Protein AF-A0A849CGN6-F1 (afdb_monomer)

Secondary structure (DSSP, 8-state):
-------EEEEE--TT---HHHHHHHHHHHHHHTT---S-EEEEES--HHHHHHS-HHHHHHHHHHHHHTTTT-

Mean predicted aligned error: 7.23 Å

Foldseek 3Di:
DPPPAAADEDEDECVVVDDPVVVVVVVQVVCVVVVHHHPHYDYDYNQDPVNVVVDDPVVVVVVRVVRVCVPVPD

pLDDT: mean 77.14, std 11.37, range [40.12, 90.56]

Sequence (74 aa):
MKDNHRPLVVFVDTTGGEDPSRIARRLTDALARSGVRPDRIALWQRVDSSHLRATPPEEFRAELERLLNRGDQQ

Solvent-accessible surface area (backbone atoms only — not comparable to full-atom values): 4665 Å² total; per-residue (Å²): 128,83,80,80,77,45,77,41,82,44,80,39,68,36,81,87,69,61,59,66,68,61,51,53,50,55,49,51,58,52,34,47,76,72,73,43,69,62,87,39,77,49,78,44,69,68,43,46,77,68,50,61,74,66,53,57,72,64,59,59,46,50,53,52,49,52,62,61,58,69,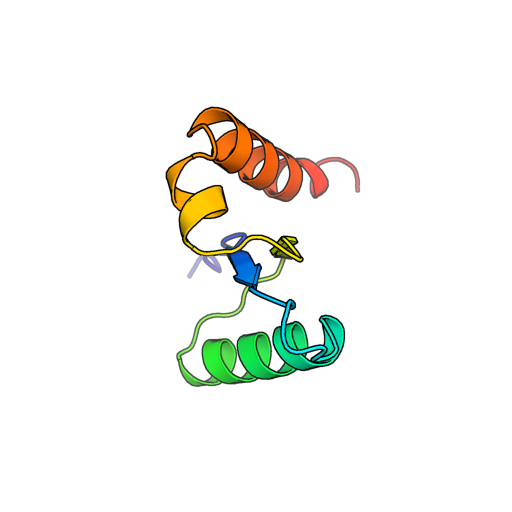63,81,80,120

Organism: NCBI:txid53432

Radius of gyration: 13.63 Å; Cα contacts (8 Å, |Δi|>4): 66; chains: 1; bounding box: 32×24×39 Å

Structure (mmCIF, N/CA/C/O backbone):
data_AF-A0A849CGN6-F1
#
_entry.id   AF-A0A849CGN6-F1
#
loop_
_atom_site.group_PDB
_atom_site.id
_atom_site.type_symbol
_atom_site.label_atom_id
_atom_site.label_alt_id
_atom_site.label_comp_id
_atom_site.label_asym_id
_atom_site.label_entity_id
_atom_site.label_seq_id
_atom_site.pdbx_PDB_ins_code
_atom_site.Cartn_x
_atom_site.Cartn_y
_atom_site.Cartn_z
_atom_site.occupancy
_atom_site.B_iso_or_equiv
_atom_site.auth_seq_id
_atom_site.auth_comp_id
_atom_site.auth_asym_id
_atom_site.auth_atom_id
_atom_site.pdbx_PDB_model_num
ATOM 1 N N . MET A 1 1 ? -12.591 -3.274 23.949 1.00 40.12 1 MET A N 1
ATOM 2 C CA . MET A 1 1 ? -11.663 -3.831 22.941 1.00 40.12 1 MET A CA 1
ATOM 3 C C . MET A 1 1 ? -10.666 -2.740 22.620 1.00 40.12 1 MET A C 1
ATOM 5 O O . MET A 1 1 ? -11.114 -1.639 22.346 1.00 40.12 1 MET A O 1
ATOM 9 N N . LYS A 1 2 ? -9.355 -2.981 22.743 1.00 45.75 2 LYS A N 1
ATOM 10 C CA . LYS A 1 2 ? -8.376 -2.016 22.228 1.00 45.75 2 LYS A CA 1
ATOM 11 C C . LYS A 1 2 ? -8.572 -1.976 20.715 1.00 45.75 2 LYS A C 1
ATOM 13 O O . LYS A 1 2 ? -8.477 -3.034 20.093 1.00 45.75 2 LYS A O 1
ATOM 18 N N . ASP A 1 3 ? -8.914 -0.818 20.160 1.00 53.16 3 ASP A N 1
ATOM 19 C CA . ASP A 1 3 ? -8.849 -0.613 18.718 1.00 53.16 3 ASP A CA 1
ATOM 20 C C . ASP A 1 3 ? -7.436 -0.995 18.278 1.00 53.16 3 ASP A C 1
ATOM 22 O O . ASP A 1 3 ? -6.443 -0.395 18.697 1.00 53.16 3 ASP A O 1
ATOM 26 N N . ASN A 1 4 ? -7.338 -2.088 17.523 1.00 55.44 4 ASN A N 1
ATOM 27 C CA . ASN A 1 4 ? -6.084 -2.582 16.973 1.00 55.44 4 ASN A CA 1
ATOM 28 C C . ASN A 1 4 ? -5.740 -1.695 15.769 1.00 55.44 4 ASN A C 1
ATOM 30 O O . ASN A 1 4 ? -5.812 -2.129 14.621 1.00 55.44 4 ASN A O 1
ATOM 34 N N . HIS A 1 5 ? -5.407 -0.439 16.054 1.00 65.12 5 HIS A N 1
ATOM 35 C CA . HIS A 1 5 ? -4.886 0.529 15.103 1.00 65.12 5 HIS A CA 1
ATOM 36 C C . HIS A 1 5 ? -3.583 -0.028 14.523 1.00 65.12 5 HIS A C 1
ATOM 38 O O . HIS A 1 5 ? -2.562 -0.119 15.209 1.00 65.12 5 HIS A O 1
ATOM 44 N N . ARG A 1 6 ? -3.638 -0.500 13.274 1.00 70.31 6 ARG A N 1
ATOM 45 C CA . ARG A 1 6 ? -2.493 -1.098 12.580 1.00 70.31 6 ARG A CA 1
ATOM 46 C C . ARG A 1 6 ? -2.144 -0.235 11.372 1.00 70.31 6 ARG A C 1
ATOM 48 O O . ARG A 1 6 ? -3.011 -0.044 10.517 1.00 70.31 6 ARG A O 1
ATOM 55 N N . PRO A 1 7 ? -0.903 0.274 11.269 1.00 75.50 7 PRO A N 1
ATOM 56 C CA . PRO A 1 7 ? -0.465 0.918 10.041 1.00 75.50 7 PRO A CA 1
ATOM 57 C C . PRO A 1 7 ? -0.470 -0.103 8.905 1.00 75.50 7 PRO A C 1
ATOM 59 O O . PRO A 1 7 ? -0.126 -1.272 9.096 1.00 75.50 7 PRO A O 1
ATOM 62 N N . LEU A 1 8 ? -0.851 0.355 7.718 1.00 79.50 8 LEU A N 1
ATOM 63 C CA . LEU A 1 8 ? -0.877 -0.453 6.513 1.00 79.50 8 LEU A CA 1
ATOM 64 C C . LEU A 1 8 ? 0.010 0.196 5.450 1.00 79.50 8 LEU A C 1
ATOM 66 O O . LEU A 1 8 ? -0.192 1.349 5.073 1.00 79.50 8 LEU A O 1
ATOM 70 N N . VAL A 1 9 ? 0.985 -0.552 4.943 1.00 79.38 9 VAL A N 1
ATOM 71 C CA . VAL A 1 9 ? 1.789 -0.145 3.784 1.00 79.38 9 VAL A CA 1
ATOM 72 C C . VAL A 1 9 ? 1.227 -0.853 2.561 1.00 79.38 9 VAL A C 1
ATOM 74 O O . VAL A 1 9 ? 1.075 -2.076 2.580 1.00 79.38 9 VAL A O 1
ATOM 77 N N . VAL A 1 10 ? 0.897 -0.097 1.513 1.00 78.06 10 VAL A N 1
ATOM 78 C CA . VAL A 1 10 ? 0.384 -0.652 0.257 1.00 78.06 10 VAL A CA 1
ATOM 79 C C . VAL A 1 10 ? 1.283 -0.250 -0.899 1.00 78.06 10 VAL A C 1
ATOM 81 O O . VAL A 1 10 ? 1.562 0.927 -1.132 1.00 78.06 10 VAL A O 1
ATOM 84 N N . PHE A 1 11 ? 1.702 -1.258 -1.654 1.00 76.69 11 PHE A N 1
ATOM 85 C CA . PHE A 1 11 ? 2.468 -1.088 -2.878 1.00 76.69 11 PHE A CA 1
ATOM 86 C C . PHE A 1 11 ? 1.509 -1.004 -4.049 1.00 76.69 11 PHE A C 1
ATOM 88 O O . PHE A 1 11 ? 0.627 -1.852 -4.199 1.00 76.69 11 PHE A O 1
ATOM 95 N N . VAL A 1 12 ? 1.670 0.036 -4.860 1.00 74.94 12 VAL A N 1
ATOM 96 C CA . VAL A 1 12 ? 0.800 0.282 -5.998 1.00 74.94 12 VAL A CA 1
ATOM 97 C C . VAL A 1 12 ? 1.659 0.451 -7.235 1.00 74.94 12 VAL A C 1
ATOM 99 O O . VAL A 1 12 ?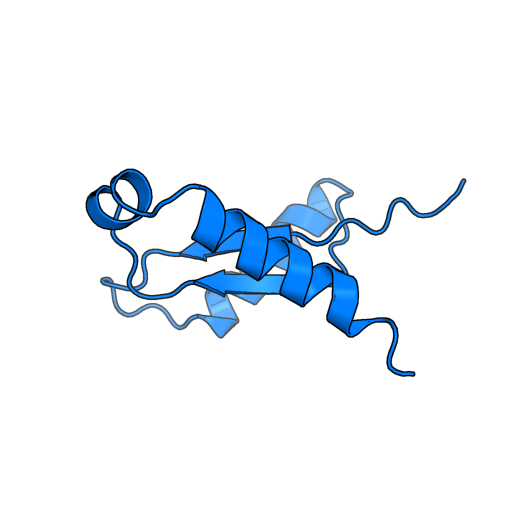 2.427 1.406 -7.366 1.00 74.94 12 VAL A O 1
ATOM 102 N N . ASP A 1 13 ? 1.470 -0.461 -8.178 1.00 74.75 13 ASP A N 1
ATOM 103 C CA . ASP A 1 13 ? 1.949 -0.250 -9.530 1.00 74.75 13 ASP A CA 1
ATOM 104 C C . ASP A 1 13 ? 1.081 0.828 -10.199 1.00 74.75 13 ASP A C 1
ATOM 106 O O . ASP A 1 13 ? -0.092 0.618 -10.509 1.00 74.75 13 ASP A O 1
ATOM 110 N N . THR A 1 14 ? 1.655 2.017 -10.370 1.00 72.81 14 THR A N 1
ATOM 111 C CA . THR A 1 14 ? 1.009 3.167 -11.017 1.00 72.81 14 THR A CA 1
ATOM 112 C C . THR A 1 14 ? 1.464 3.358 -12.463 1.00 72.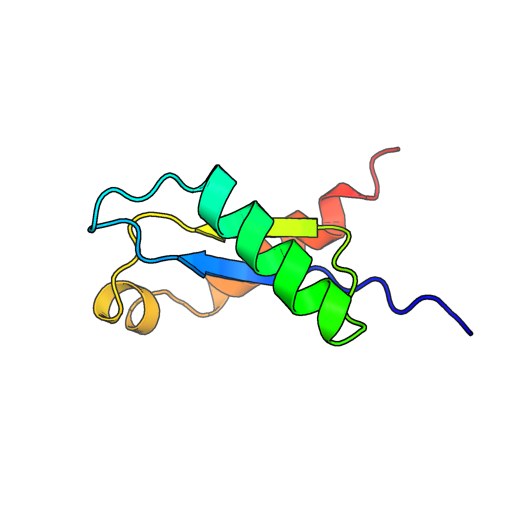81 14 THR A C 1
ATOM 114 O O . THR A 1 14 ? 1.154 4.384 -13.069 1.00 72.81 14 THR A O 1
ATOM 117 N N . THR A 1 15 ? 2.188 2.394 -13.050 1.00 73.31 15 THR A N 1
ATOM 118 C CA . THR A 1 15 ? 2.683 2.483 -14.437 1.00 73.31 15 THR A CA 1
ATOM 119 C C . THR A 1 15 ? 1.559 2.651 -15.464 1.00 73.31 15 THR A C 1
ATOM 121 O O . THR A 1 15 ? 1.773 3.276 -16.499 1.00 73.31 15 THR A O 1
ATOM 124 N N . GLY A 1 16 ? 0.340 2.198 -15.148 1.00 72.44 16 GLY A N 1
ATOM 125 C CA . GLY A 1 16 ? -0.866 2.404 -15.960 1.00 72.44 16 GLY A CA 1
ATOM 126 C C . GLY A 1 16 ? -1.474 3.816 -15.917 1.00 72.44 16 GLY A C 1
ATOM 127 O O . GLY A 1 16 ? -2.477 4.054 -16.584 1.00 72.44 16 GLY A O 1
ATOM 128 N N . GLY A 1 17 ? -0.907 4.750 -15.144 1.00 74.50 17 GLY A N 1
ATOM 129 C CA . GLY A 1 17 ? -1.343 6.152 -15.103 1.00 74.50 17 GLY A CA 1
ATOM 130 C C . GLY A 1 17 ? -2.573 6.442 -14.233 1.00 74.50 17 GLY A C 1
ATOM 131 O O . GLY A 1 17 ? -3.121 7.541 -14.309 1.00 74.50 17 GLY A O 1
ATOM 132 N N . GLU A 1 18 ? -3.029 5.494 -13.408 1.00 79.75 18 GLU A N 1
ATOM 133 C CA . GLU A 1 18 ? -4.115 5.753 -12.453 1.00 79.75 18 GLU A CA 1
ATOM 134 C C . GLU A 1 18 ? -3.633 6.658 -11.303 1.00 79.75 18 GLU A C 1
ATOM 136 O O . GLU A 1 18 ? -2.524 6.510 -10.785 1.00 79.75 18 GLU A O 1
ATOM 141 N N . ASP A 1 19 ? -4.489 7.607 -10.905 1.00 83.44 19 ASP A N 1
ATOM 142 C CA . ASP A 1 19 ? -4.205 8.550 -9.825 1.00 83.44 19 ASP A CA 1
ATOM 143 C C . ASP A 1 19 ? -4.032 7.821 -8.472 1.00 83.44 19 ASP A C 1
ATOM 145 O O . ASP A 1 19 ? -4.961 7.144 -8.010 1.00 83.44 19 ASP A O 1
ATOM 149 N N . PRO A 1 20 ? -2.889 7.993 -7.784 1.00 78.69 20 PRO A N 1
ATOM 150 C CA . PRO A 1 20 ? -2.612 7.332 -6.511 1.00 78.69 20 PRO A CA 1
ATOM 151 C C . PRO A 1 20 ? -3.650 7.629 -5.420 1.00 78.69 20 PRO A C 1
ATOM 153 O O . PRO A 1 20 ? -3.979 6.748 -4.625 1.00 78.69 20 PRO A O 1
ATOM 156 N N . SER A 1 21 ? -4.213 8.840 -5.385 1.00 82.19 21 SER A N 1
ATOM 157 C CA . SER A 1 21 ? -5.208 9.233 -4.375 1.00 82.19 21 SER A CA 1
ATOM 158 C C . SER A 1 21 ? -6.521 8.478 -4.569 1.00 82.19 21 SER A C 1
ATOM 160 O O . SER A 1 21 ? -7.151 8.039 -3.602 1.00 82.19 21 SER A O 1
ATOM 162 N N . ARG A 1 22 ? -6.922 8.268 -5.827 1.00 86.12 22 ARG A N 1
ATOM 163 C CA . ARG A 1 22 ? -8.080 7.439 -6.177 1.00 86.12 22 ARG A CA 1
ATOM 164 C C . ARG A 1 22 ? -7.875 5.984 -5.759 1.00 86.12 22 ARG A C 1
ATOM 166 O O . ARG A 1 22 ? -8.813 5.373 -5.242 1.00 86.12 22 ARG A O 1
ATOM 173 N N . ILE A 1 23 ? -6.666 5.453 -5.933 1.00 83.62 23 ILE A N 1
ATOM 174 C CA . ILE A 1 23 ? -6.316 4.089 -5.515 1.00 83.62 23 ILE A CA 1
ATOM 175 C C . ILE A 1 23 ? -6.369 3.966 -3.990 1.00 83.62 23 ILE A C 1
ATOM 177 O O . ILE A 1 23 ? -7.054 3.074 -3.488 1.00 83.62 23 ILE A O 1
ATOM 181 N N . ALA A 1 24 ? -5.744 4.893 -3.252 1.00 82.56 24 ALA A N 1
ATOM 182 C CA . ALA A 1 24 ? -5.834 4.932 -1.789 1.00 82.56 24 ALA A CA 1
ATOM 183 C C . ALA A 1 24 ? -7.286 4.957 -1.313 1.00 82.56 24 ALA A C 1
ATOM 185 O O . ALA A 1 24 ? -7.657 4.172 -0.447 1.00 82.56 24 ALA A O 1
ATOM 186 N N . ARG A 1 25 ? -8.132 5.807 -1.904 1.00 86.25 25 ARG A N 1
ATOM 187 C CA . ARG A 1 25 ? -9.543 5.901 -1.513 1.00 86.25 25 ARG A CA 1
ATOM 188 C C . ARG A 1 25 ? -10.293 4.588 -1.733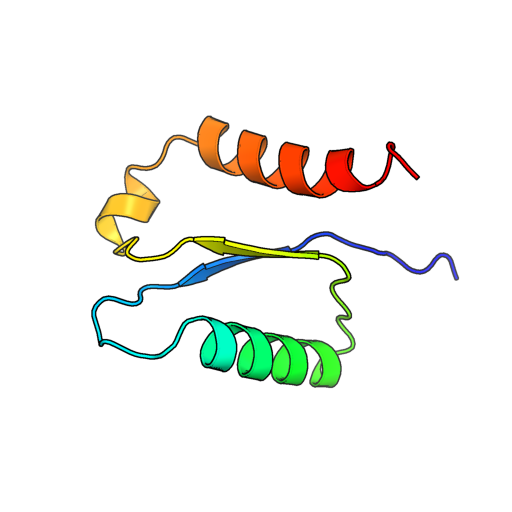 1.00 86.25 25 ARG A C 1
ATOM 190 O O . ARG A 1 25 ? -10.943 4.100 -0.815 1.00 86.25 25 ARG A O 1
ATOM 197 N N . ARG A 1 26 ? -10.165 3.985 -2.921 1.00 87.56 26 ARG A N 1
ATOM 198 C CA . ARG A 1 26 ? -10.803 2.693 -3.238 1.00 87.56 26 ARG A CA 1
ATOM 199 C C . ARG A 1 26 ? -10.334 1.584 -2.298 1.00 87.56 26 ARG A C 1
ATOM 201 O O . ARG A 1 26 ? -11.139 0.737 -1.910 1.00 87.56 26 ARG A O 1
ATOM 208 N N . LEU A 1 27 ? -9.051 1.592 -1.941 1.00 85.31 27 LEU A N 1
ATOM 209 C CA . LEU A 1 27 ? -8.467 0.647 -1.000 1.00 85.31 27 LEU A CA 1
ATOM 21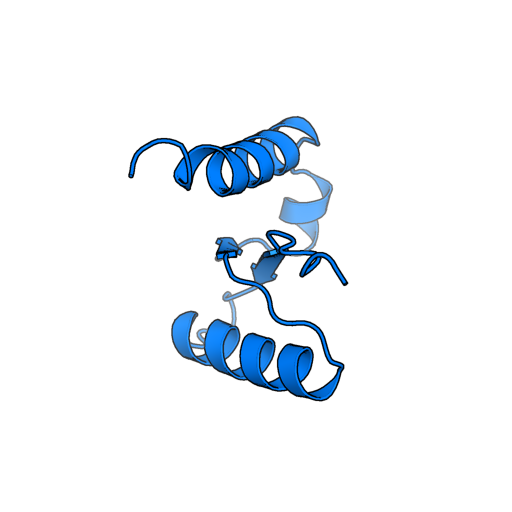0 C C . LEU A 1 27 ? -9.036 0.847 0.411 1.00 85.31 27 LEU A C 1
ATOM 212 O O . LEU A 1 27 ? -9.502 -0.119 1.008 1.00 85.31 27 LEU A O 1
ATOM 216 N N . THR A 1 28 ? -9.067 2.079 0.921 1.00 84.25 28 THR A N 1
ATOM 217 C CA . THR A 1 28 ? -9.665 2.399 2.226 1.00 84.25 28 THR A CA 1
ATOM 218 C C . THR A 1 28 ? -11.125 1.960 2.289 1.00 84.25 28 THR A C 1
ATOM 220 O O . THR A 1 28 ? -11.525 1.305 3.249 1.00 84.25 28 THR A O 1
ATOM 223 N N . ASP A 1 29 ? -11.906 2.231 1.240 1.00 87.81 29 ASP A N 1
ATOM 224 C CA . ASP A 1 29 ? -13.310 1.818 1.156 1.00 87.81 29 ASP A CA 1
ATOM 225 C C . ASP A 1 29 ? -13.458 0.283 1.125 1.00 87.81 29 ASP A C 1
ATOM 227 O O . ASP A 1 29 ? -14.391 -0.283 1.698 1.00 87.81 29 ASP A O 1
ATOM 231 N N . ALA A 1 30 ? -12.548 -0.432 0.455 1.00 88.19 30 ALA A N 1
ATOM 232 C CA . ALA A 1 30 ? -12.528 -1.895 0.449 1.00 88.19 30 ALA A CA 1
ATOM 233 C C . ALA A 1 30 ? -12.160 -2.478 1.823 1.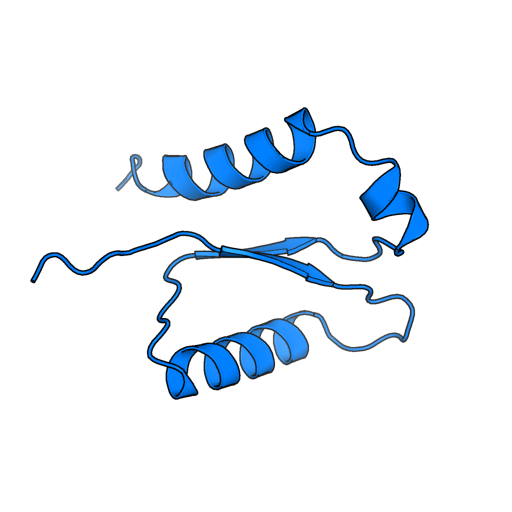00 88.19 30 ALA A C 1
ATOM 235 O O . ALA A 1 30 ? -12.827 -3.397 2.291 1.00 88.19 30 ALA A O 1
ATOM 236 N N . LEU A 1 31 ? -11.152 -1.918 2.489 1.00 84.75 31 LEU A N 1
ATOM 237 C CA . LEU A 1 31 ? -10.721 -2.340 3.822 1.00 84.75 31 LEU A CA 1
ATOM 238 C C . LEU A 1 31 ? -11.810 -2.091 4.866 1.00 84.75 31 LEU A C 1
ATOM 240 O O . LEU A 1 31 ? -12.117 -2.989 5.651 1.00 84.75 31 LEU A O 1
ATOM 244 N N . ALA A 1 32 ? -12.462 -0.928 4.809 1.00 84.81 32 ALA A N 1
ATOM 245 C CA . ALA A 1 32 ? -13.558 -0.581 5.703 1.00 84.81 32 ALA A CA 1
ATOM 246 C C . ALA A 1 32 ? -14.730 -1.567 5.583 1.00 84.81 32 ALA A C 1
ATOM 248 O O . ALA A 1 32 ? -15.298 -1.967 6.599 1.00 84.81 32 ALA A O 1
ATOM 249 N N . ARG A 1 33 ? -15.051 -2.018 4.359 1.00 88.62 33 ARG A N 1
ATOM 250 C CA . ARG A 1 33 ? -16.065 -3.064 4.116 1.00 88.62 33 ARG A CA 1
ATOM 251 C C . ARG A 1 33 ? -15.690 -4.419 4.720 1.00 88.62 33 ARG A C 1
ATOM 253 O O . ARG A 1 33 ? -16.583 -5.179 5.077 1.00 88.62 33 ARG A O 1
ATOM 260 N N . SER A 1 34 ? -14.399 -4.689 4.885 1.00 84.81 34 SER A N 1
ATOM 261 C CA . SER A 1 34 ? -13.868 -5.892 5.537 1.00 84.81 34 SER A CA 1
ATOM 262 C C . SER A 1 34 ? -13.639 -5.720 7.046 1.00 84.81 34 SER A C 1
ATOM 264 O O . SER A 1 34 ? -13.069 -6.604 7.681 1.00 84.81 34 SER A O 1
ATOM 266 N N . GLY A 1 35 ? -14.042 -4.587 7.635 1.00 83.12 35 GLY A N 1
ATOM 267 C CA . GLY A 1 35 ? -13.837 -4.290 9.057 1.00 83.12 35 GLY A CA 1
ATOM 268 C C . GLY A 1 35 ? -12.417 -3.839 9.418 1.00 83.12 35 GLY A C 1
ATOM 269 O O . GLY A 1 35 ? -12.110 -3.683 10.597 1.00 83.12 35 GLY A O 1
ATOM 270 N N . VAL A 1 36 ? -11.554 -3.598 8.428 1.00 83.12 36 VAL A N 1
ATOM 271 C CA . VAL A 1 36 ? -10.200 -3.070 8.629 1.00 83.12 36 VAL A CA 1
ATOM 272 C C . VAL A 1 36 ? -10.236 -1.552 8.474 1.00 83.12 36 VAL A C 1
ATOM 274 O O . VAL A 1 36 ? -10.585 -1.035 7.415 1.00 83.12 36 VAL A O 1
ATOM 277 N N . ARG A 1 37 ? -9.856 -0.822 9.523 1.00 80.62 37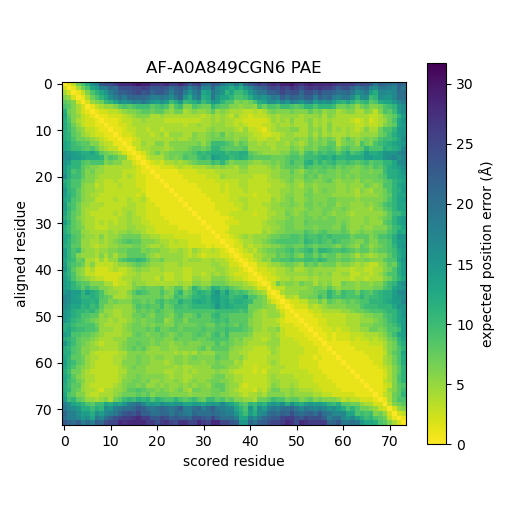 ARG A N 1
ATOM 278 C CA . ARG A 1 37 ? -9.738 0.642 9.495 1.00 80.62 37 ARG A CA 1
ATOM 279 C C . ARG A 1 37 ? -8.277 1.043 9.697 1.00 80.62 37 ARG A C 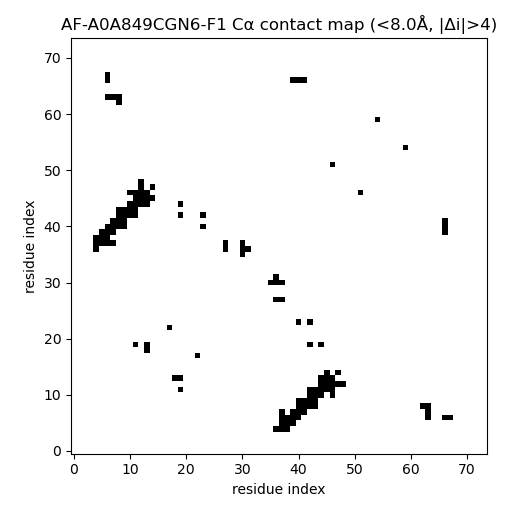1
ATOM 281 O O . ARG A 1 37 ? -7.834 1.102 10.838 1.00 80.62 37 ARG A O 1
ATOM 288 N N . PRO A 1 38 ? -7.504 1.243 8.617 1.00 76.44 38 PRO A N 1
ATOM 289 C CA . PRO A 1 38 ? -6.133 1.714 8.745 1.00 76.44 38 PRO A CA 1
ATOM 290 C C . PRO A 1 38 ? -6.124 3.217 9.055 1.00 76.44 38 PRO A C 1
ATOM 292 O O . PRO A 1 38 ? -6.660 4.009 8.284 1.00 76.44 38 PRO A O 1
ATOM 295 N N . ASP A 1 39 ? -5.463 3.635 10.133 1.00 76.25 39 ASP A N 1
ATOM 296 C CA . ASP A 1 39 ? -5.270 5.072 10.416 1.00 76.25 39 ASP A CA 1
ATOM 297 C C . ASP A 1 39 ? -4.164 5.684 9.559 1.00 76.25 39 ASP A C 1
ATOM 299 O O . ASP A 1 39 ? -4.064 6.899 9.397 1.00 76.25 39 ASP A O 1
ATOM 303 N N . ARG A 1 40 ? -3.273 4.827 9.050 1.00 76.12 40 ARG A N 1
ATOM 304 C CA . ARG A 1 40 ? -2.070 5.219 8.324 1.00 76.12 40 ARG A CA 1
ATOM 305 C C . ARG A 1 40 ? -1.915 4.326 7.109 1.00 76.12 40 ARG A C 1
ATOM 307 O O . ARG A 1 40 ? -1.756 3.115 7.252 1.00 76.12 40 ARG A O 1
ATOM 314 N N . ILE A 1 41 ? -1.947 4.949 5.936 1.00 79.06 41 ILE A N 1
ATOM 315 C CA . ILE A 1 41 ? -1.669 4.311 4.653 1.00 79.06 41 ILE A CA 1
ATOM 316 C C . ILE A 1 41 ? -0.468 5.017 4.030 1.00 79.06 41 ILE A C 1
ATOM 318 O O . ILE A 1 41 ? -0.479 6.240 3.872 1.00 79.06 41 ILE A O 1
ATOM 322 N N . ALA A 1 42 ? 0.554 4.249 3.666 1.00 82.12 42 ALA A N 1
ATOM 323 C CA . ALA A 1 42 ? 1.575 4.690 2.720 1.00 82.12 42 ALA A CA 1
ATOM 324 C C . ALA A 1 42 ? 1.304 4.068 1.353 1.00 82.12 42 ALA A C 1
ATOM 326 O O . ALA A 1 42 ? 0.973 2.884 1.269 1.00 82.12 42 ALA A O 1
ATOM 327 N N . LEU A 1 43 ? 1.474 4.871 0.301 1.00 80.06 43 LEU A N 1
ATOM 328 C CA . LEU A 1 43 ? 1.492 4.402 -1.077 1.00 80.06 43 LEU A CA 1
ATOM 329 C C . LEU A 1 43 ? 2.917 4.486 -1.609 1.00 80.06 43 LEU A C 1
ATOM 331 O O . LEU A 1 43 ? 3.478 5.579 -1.702 1.00 80.06 43 LEU A O 1
ATOM 335 N N . TRP A 1 44 ? 3.471 3.351 -2.010 1.00 79.75 44 TRP A N 1
ATOM 336 C CA . TRP A 1 44 ? 4.684 3.317 -2.820 1.00 79.75 44 TRP A CA 1
ATOM 337 C C . TRP A 1 44 ? 4.309 3.243 -4.293 1.00 79.75 44 TRP A C 1
ATOM 339 O O . TRP A 1 44 ? 3.608 2.323 -4.711 1.00 79.75 44 TRP A O 1
ATOM 349 N N . GLN A 1 45 ? 4.740 4.251 -5.049 1.00 76.38 45 GLN A N 1
ATOM 350 C CA . GLN A 1 45 ? 4.369 4.453 -6.447 1.00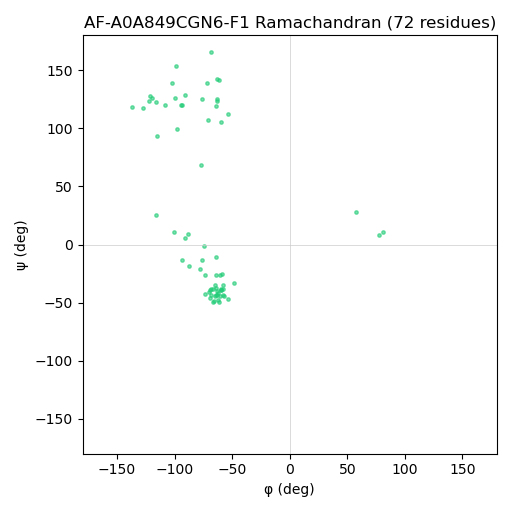 76.38 45 GLN A CA 1
ATOM 351 C C . GLN A 1 45 ? 5.458 3.941 -7.387 1.00 76.38 45 GLN A C 1
ATOM 353 O O . GLN A 1 45 ? 6.638 3.975 -7.046 1.00 76.38 45 GLN A O 1
ATOM 358 N N . ARG A 1 46 ? 5.059 3.566 -8.610 1.00 69.81 46 ARG A N 1
ATOM 359 C CA . ARG A 1 46 ? 5.963 3.151 -9.704 1.00 69.81 46 ARG A CA 1
ATOM 360 C C . ARG A 1 46 ? 6.867 1.968 -9.353 1.00 69.81 46 ARG A C 1
ATOM 362 O O . ARG A 1 46 ? 7.955 1.836 -9.906 1.00 69.81 46 ARG A O 1
ATOM 369 N N . VAL A 1 47 ? 6.402 1.114 -8.449 1.00 71.38 47 VAL A N 1
ATOM 370 C CA . VAL A 1 47 ? 7.099 -0.111 -8.082 1.00 71.38 47 VAL A CA 1
ATOM 371 C C . VAL A 1 47 ? 6.464 -1.241 -8.874 1.00 71.38 47 VAL A C 1
ATOM 373 O O . VAL A 1 47 ? 5.375 -1.703 -8.537 1.00 71.38 47 VAL A O 1
ATOM 376 N N . ASP A 1 48 ? 7.100 -1.638 -9.974 1.00 74.31 48 ASP A N 1
ATOM 377 C CA . ASP A 1 48 ? 6.663 -2.831 -10.690 1.00 74.31 48 ASP A CA 1
ATOM 378 C C . ASP A 1 48 ? 6.947 -4.095 -9.855 1.00 74.31 48 ASP A C 1
ATOM 380 O O . ASP A 1 48 ? 7.682 -4.086 -8.859 1.00 74.31 48 ASP A O 1
ATOM 384 N N . SER A 1 49 ? 6.337 -5.213 -10.249 1.00 71.69 49 SER A N 1
ATOM 385 C CA . SER A 1 49 ? 6.476 -6.472 -9.507 1.00 71.69 49 SER A CA 1
ATOM 386 C C . SER A 1 49 ? 7.923 -6.981 -9.414 1.00 71.69 49 SER A C 1
ATOM 388 O O . SER A 1 49 ? 8.256 -7.682 -8.457 1.00 71.69 49 SER A O 1
ATOM 390 N N . SER A 1 50 ? 8.791 -6.631 -10.370 1.00 79.00 50 SER A N 1
ATOM 391 C CA . SER A 1 50 ? 10.221 -6.953 -10.323 1.00 79.00 50 SER A CA 1
ATOM 392 C C . SER A 1 50 ? 10.958 -6.099 -9.302 1.00 79.00 50 SER A C 1
ATOM 394 O O . SER A 1 50 ? 11.751 -6.633 -8.529 1.00 79.00 50 SER A O 1
ATOM 396 N N . HIS A 1 51 ? 10.660 -4.805 -9.250 1.00 79.62 51 HIS A N 1
ATOM 397 C CA . HIS A 1 51 ? 11.234 -3.883 -8.289 1.00 79.62 51 HIS A CA 1
ATOM 398 C C . HIS A 1 51 ? 10.835 -4.284 -6.871 1.00 79.62 51 HIS A C 1
ATOM 400 O O . HIS A 1 51 ? 11.711 -4.402 -6.028 1.00 79.62 51 HIS A O 1
ATOM 406 N N . LEU A 1 52 ? 9.566 -4.644 -6.630 1.00 78.25 52 LEU A N 1
ATOM 407 C CA . LEU A 1 52 ? 9.120 -5.140 -5.319 1.00 78.25 52 LEU A CA 1
ATOM 408 C C . LEU A 1 52 ? 9.881 -6.383 -4.850 1.00 78.25 52 LEU A C 1
ATOM 410 O O . LEU A 1 52 ? 10.156 -6.525 -3.663 1.00 78.25 52 LEU A O 1
ATOM 414 N N . ARG A 1 53 ? 10.209 -7.298 -5.768 1.00 81.00 53 ARG A N 1
ATOM 415 C CA . ARG A 1 53 ? 10.987 -8.505 -5.441 1.00 81.00 53 ARG A CA 1
ATOM 416 C C . ARG A 1 53 ? 12.461 -8.204 -5.192 1.00 81.00 53 ARG A C 1
ATOM 418 O O . ARG A 1 53 ? 13.117 -8.980 -4.506 1.00 81.00 53 ARG A O 1
ATOM 425 N N . ALA A 1 54 ? 12.971 -7.128 -5.783 1.00 86.31 54 ALA A N 1
ATOM 426 C CA . ALA A 1 54 ? 14.342 -6.669 -5.612 1.00 86.31 54 ALA A CA 1
ATOM 427 C C . ALA A 1 54 ? 14.506 -5.728 -4.407 1.00 86.31 54 ALA A C 1
ATOM 429 O O . ALA A 1 54 ? 15.631 -5.550 -3.944 1.00 86.31 54 ALA A O 1
ATOM 430 N N . THR A 1 55 ? 13.418 -5.136 -3.902 1.00 83.44 55 THR A N 1
ATOM 431 C CA . THR A 1 55 ? 13.460 -4.235 -2.752 1.00 83.44 55 THR A CA 1
ATOM 432 C C . THR A 1 55 ? 13.950 -4.982 -1.505 1.00 83.44 55 THR A C 1
ATOM 434 O O . THR A 1 55 ? 13.365 -6.005 -1.131 1.00 83.44 55 THR A O 1
ATOM 437 N N . PRO A 1 56 ? 15.001 -4.484 -0.832 1.00 88.81 56 PRO A N 1
ATOM 438 C CA . PRO A 1 56 ? 15.492 -5.080 0.401 1.00 88.81 56 PRO A CA 1
ATOM 439 C C . PRO A 1 56 ? 14.428 -5.068 1.516 1.00 88.81 56 PRO A C 1
ATOM 441 O O . PRO A 1 56 ? 13.713 -4.071 1.672 1.00 88.81 56 PRO A O 1
ATOM 444 N N . PRO A 1 57 ? 14.336 -6.126 2.347 1.00 86.06 57 PRO A N 1
ATOM 445 C CA . PRO A 1 57 ? 13.471 -6.171 3.534 1.00 86.06 57 PRO A CA 1
ATOM 446 C C . PRO A 1 57 ? 13.579 -4.937 4.442 1.00 86.06 57 PRO A C 1
ATOM 448 O O . PRO A 1 57 ? 12.604 -4.515 5.066 1.00 86.06 57 PRO A O 1
ATOM 451 N N . GLU A 1 58 ? 14.768 -4.348 4.513 1.00 90.56 58 GLU A N 1
ATOM 452 C CA . GLU A 1 58 ? 15.096 -3.186 5.326 1.00 90.56 58 GLU A CA 1
ATOM 453 C C . GLU A 1 58 ? 14.340 -1.932 4.886 1.00 90.56 58 GLU A C 1
ATOM 455 O O . GLU A 1 58 ? 13.948 -1.144 5.745 1.00 90.56 58 GLU A O 1
ATOM 460 N N . GLU A 1 59 ? 14.087 -1.754 3.587 1.00 86.25 59 GLU A N 1
ATOM 461 C CA . GLU A 1 59 ? 13.326 -0.605 3.086 1.00 86.25 59 GLU A CA 1
ATOM 462 C C . GLU A 1 59 ? 11.851 -0.711 3.480 1.00 86.25 59 GLU A C 1
ATOM 464 O O . GLU A 1 59 ? 11.248 0.262 3.937 1.00 86.25 59 GLU A O 1
ATOM 469 N N . PHE A 1 60 ? 11.279 -1.916 3.393 1.00 83.44 60 PHE A N 1
ATOM 470 C CA . PHE A 1 60 ? 9.917 -2.174 3.863 1.00 83.44 60 PHE A CA 1
ATOM 471 C C . PHE A 1 60 ? 9.788 -1.934 5.369 1.00 83.44 60 PHE A C 1
ATOM 473 O O . PHE A 1 60 ? 8.809 -1.339 5.828 1.00 83.44 60 PHE A O 1
ATOM 480 N N . ARG A 1 61 ? 10.792 -2.372 6.140 1.00 86.00 61 ARG A N 1
ATOM 481 C CA . ARG A 1 61 ? 10.854 -2.120 7.581 1.00 86.00 61 ARG A CA 1
ATOM 482 C C . ARG A 1 61 ? 10.939 -0.625 7.873 1.00 86.00 61 ARG A C 1
ATOM 484 O O . ARG A 1 61 ? 10.167 -0.147 8.696 1.00 86.00 61 ARG A O 1
ATOM 491 N N . ALA A 1 62 ? 11.819 0.104 7.189 1.00 87.69 62 ALA A N 1
ATOM 492 C CA . ALA A 1 62 ? 11.997 1.537 7.399 1.00 87.69 62 ALA A CA 1
ATOM 493 C C . ALA A 1 62 ? 10.703 2.317 7.125 1.00 87.69 62 ALA A C 1
ATOM 495 O O . ALA A 1 62 ? 10.352 3.222 7.879 1.00 87.69 62 ALA A O 1
ATOM 496 N N . GLU A 1 63 ? 9.947 1.938 6.093 1.00 84.94 63 GLU A N 1
ATOM 497 C CA . GLU A 1 63 ? 8.665 2.578 5.793 1.00 84.94 63 GLU A CA 1
ATOM 498 C C . GLU A 1 63 ? 7.596 2.269 6.847 1.00 84.94 63 GLU A C 1
ATOM 500 O O . GLU A 1 63 ? 6.842 3.159 7.253 1.00 84.94 63 GLU A O 1
ATOM 505 N N . LEU A 1 64 ? 7.554 1.032 7.349 1.00 83.56 64 LEU A N 1
ATOM 506 C CA . LEU A 1 64 ? 6.657 0.659 8.440 1.00 83.56 64 LEU A CA 1
ATOM 507 C C . LEU A 1 64 ? 7.012 1.403 9.738 1.00 83.56 64 LEU A C 1
ATOM 509 O O . LEU A 1 64 ? 6.124 1.946 10.396 1.00 83.56 64 LEU A O 1
ATOM 513 N N . GLU A 1 65 ? 8.299 1.480 10.081 1.00 86.62 65 GLU A N 1
ATOM 514 C CA . GLU A 1 65 ? 8.814 2.241 11.225 1.00 86.62 65 GLU A CA 1
ATOM 515 C C . GLU A 1 65 ? 8.487 3.730 11.087 1.00 86.62 65 GLU A C 1
ATOM 517 O O . GLU A 1 65 ? 7.977 4.342 12.025 1.00 86.62 65 GLU A O 1
ATOM 522 N N . ARG A 1 66 ? 8.672 4.314 9.898 1.00 85.25 66 ARG A N 1
ATOM 523 C CA . ARG A 1 66 ? 8.291 5.703 9.603 1.00 85.25 66 ARG A CA 1
ATOM 524 C C . ARG A 1 66 ? 6.802 5.936 9.838 1.00 85.25 66 ARG A C 1
ATOM 526 O O . ARG A 1 66 ? 6.423 6.964 10.400 1.00 85.25 66 ARG A O 1
ATOM 533 N N . LEU A 1 67 ? 5.948 5.004 9.409 1.00 82.62 67 LEU A N 1
ATOM 534 C CA . LEU A 1 67 ? 4.512 5.094 9.649 1.00 82.62 67 LEU A CA 1
ATOM 535 C C . LEU A 1 67 ? 4.167 4.968 11.127 1.00 82.62 67 LEU A C 1
ATOM 537 O O . LEU A 1 67 ? 3.268 5.679 11.562 1.00 82.62 67 LEU A O 1
ATOM 541 N N . LEU A 1 68 ? 4.844 4.109 11.889 1.00 80.88 68 LEU A N 1
ATOM 542 C CA . LEU A 1 68 ? 4.621 3.916 13.326 1.00 80.88 68 LEU A CA 1
ATOM 543 C C . LEU A 1 68 ? 5.075 5.128 14.153 1.00 80.88 68 LEU A C 1
ATOM 545 O O . LEU A 1 68 ? 4.298 5.641 14.959 1.00 80.88 68 LEU A O 1
ATOM 549 N N . ASN A 1 69 ? 6.262 5.656 13.865 1.00 82.56 69 ASN A N 1
ATOM 550 C CA . ASN A 1 69 ? 6.892 6.741 14.625 1.00 82.56 69 ASN A CA 1
ATOM 551 C C . ASN A 1 69 ? 6.283 8.123 14.333 1.00 82.56 69 ASN A C 1
ATOM 553 O O . ASN A 1 69 ? 6.488 9.075 15.079 1.00 82.56 69 ASN A O 1
ATOM 557 N N . ARG A 1 70 ? 5.478 8.258 13.269 1.00 68.06 70 ARG A N 1
ATOM 558 C CA . ARG A 1 70 ? 4.764 9.507 12.939 1.00 68.06 70 ARG A CA 1
ATOM 559 C C . ARG A 1 70 ? 3.726 9.927 13.993 1.00 68.06 70 ARG A C 1
ATOM 561 O O . ARG A 1 70 ? 3.183 11.020 13.889 1.00 68.06 70 ARG A O 1
ATOM 568 N N . GLY A 1 71 ? 3.414 9.047 14.949 1.00 55.94 71 GLY A N 1
ATOM 569 C CA . GLY A 1 71 ? 2.450 9.278 16.027 1.00 55.94 71 GLY A CA 1
ATOM 570 C C . GLY A 1 71 ? 3.029 9.804 17.337 1.00 55.94 71 GLY A C 1
ATOM 571 O O . GLY A 1 71 ? 2.249 10.266 18.154 1.00 55.94 71 GLY A O 1
ATOM 572 N N . ASP A 1 72 ? 4.350 9.761 17.533 1.00 54.44 72 ASP A N 1
ATOM 573 C CA . ASP A 1 72 ? 4.994 10.156 18.800 1.00 54.44 72 ASP A CA 1
ATOM 574 C C . ASP A 1 72 ? 5.340 11.659 18.870 1.00 54.44 72 ASP A C 1
ATOM 576 O O . ASP A 1 72 ? 6.050 12.099 19.770 1.00 54.44 72 ASP A O 1
ATOM 580 N N . GLN A 1 73 ? 4.867 12.464 17.910 1.00 45.09 73 GLN A N 1
ATOM 581 C CA . GLN A 1 73 ? 5.131 13.910 17.831 1.00 45.09 73 GLN A CA 1
ATOM 582 C C . GLN A 1 73 ? 3.876 14.794 17.966 1.00 45.09 73 GLN A C 1
ATOM 584 O O . GLN A 1 73 ? 3.872 15.916 17.459 1.00 45.09 73 GLN A O 1
ATOM 589 N N . GLN A 1 74 ? 2.815 14.321 18.626 1.00 41.34 74 GLN A N 1
ATOM 590 C CA . GLN A 1 74 ? 1.639 15.142 18.960 1.00 41.34 74 GLN A CA 1
ATOM 591 C C . GLN A 1 74 ? 1.279 15.039 20.436 1.00 41.34 74 GLN A C 1
ATOM 593 O O . GLN A 1 74 ? 1.234 13.899 20.946 1.00 41.34 74 GLN A O 1
#

Nearest PDB structures (foldseek):
  2ia5-assembly2_E  TM=5.586E-01  e=4.912E+00  Tequatrovirus T4
  6vih-assembly2_B  TM=3.694E-01  e=2.473E+00  Mus musculus
  6vih-assembly3_A  TM=3.370E-01  e=3.485E+00  Mus musculus
  6vii-assembly2_B  TM=3.323E-01  e=4.282E+00  Mus musculus